Protein AF-A0A7C4GLT0-F1 (afdb_monomer_lite)

Foldseek 3Di:
DPDDPDFDKDWDQDQFKIWIDTPVCPVVGTDIFTQKKAQAPADPVRCVVVVHDRDRIDGGPCRVVRCPDPVRVVRIDRQCNPPDHDPPNPVSVVSVVVVVVVRVD

Radius of gyration: 16.28 Å; chains: 1; bounding box: 35×38×48 Å

Sequence (105 aa):
MPAQPKPVFASDFGTSFYKFGPWWMMKTGPSVIENRGYFPKISKVSAEVRGISLKEVVVGDEVSEYLESRADLSRLYYPMRNGVIGREDQRGWKIVKELVRYSLL

Secondary structure (DSSP, 8-state):
-PPPPP--EEEEE-SSEEEEEEGGGGGT--EEEES-EE-----HHHHHHHT----SSB-GGGGGGG--SHHHHTTEE-TTTTS---TT-HHHHHHHHHHHHHHH-

Structure (mmCIF, N/CA/C/O backbone):
data_AF-A0A7C4GLT0-F1
#
_entry.id   AF-A0A7C4GLT0-F1
#
loop_
_atom_site.group_PDB
_atom_site.id
_atom_site.type_symbol
_atom_site.label_atom_id
_atom_site.label_alt_id
_atom_site.label_comp_id
_atom_site.label_asym_id
_atom_site.label_entity_id
_atom_site.label_seq_id
_atom_site.pdbx_PDB_ins_code
_atom_site.Cartn_x
_atom_site.Cartn_y
_atom_site.Cartn_z
_atom_site.occupancy
_atom_site.B_iso_or_equiv
_atom_site.auth_seq_id
_atom_site.auth_comp_id
_atom_site.auth_asym_id
_atom_site.auth_atom_id
_atom_site.pdbx_PDB_model_num
ATOM 1 N N . MET A 1 1 ? 17.961 24.982 -28.860 1.00 49.84 1 MET A N 1
ATOM 2 C CA . MET A 1 1 ? 18.082 24.435 -27.490 1.00 49.84 1 MET A CA 1
ATOM 3 C C . MET A 1 1 ? 17.654 22.977 -27.542 1.00 49.84 1 MET A C 1
ATOM 5 O O . MET A 1 1 ? 16.636 22.729 -28.183 1.00 49.84 1 MET A O 1
ATOM 9 N N . PRO A 1 2 ? 18.397 22.012 -26.970 1.00 59.78 2 PRO A N 1
ATOM 10 C CA . PRO A 1 2 ? 17.879 20.652 -26.854 1.00 59.78 2 PRO A CA 1
ATOM 11 C C . PRO A 1 2 ? 16.583 20.703 -26.035 1.00 59.78 2 PRO A C 1
ATOM 13 O O . PRO A 1 2 ? 16.510 21.432 -25.045 1.00 59.78 2 PRO A O 1
ATOM 16 N N . ALA A 1 3 ? 15.543 20.007 -26.495 1.00 68.62 3 ALA A N 1
ATOM 17 C CA . ALA A 1 3 ? 14.264 19.955 -25.797 1.00 68.62 3 ALA A CA 1
ATOM 18 C C . ALA A 1 3 ? 14.493 19.481 -24.355 1.00 68.62 3 ALA A C 1
ATOM 20 O O . ALA A 1 3 ? 15.222 18.509 -24.141 1.00 68.62 3 ALA A O 1
ATOM 21 N N . GLN A 1 4 ? 13.886 20.156 -23.372 1.00 62.78 4 GLN A N 1
ATOM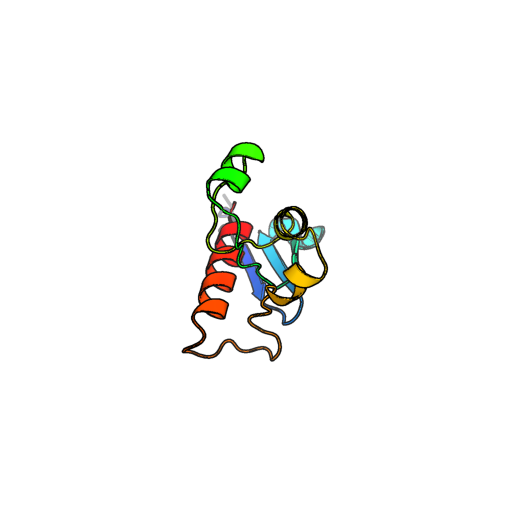 22 C CA . GLN A 1 4 ? 13.887 19.627 -22.012 1.00 62.78 4 GLN A CA 1
ATOM 23 C C . GLN A 1 4 ? 13.283 18.216 -22.048 1.00 62.78 4 GLN A C 1
ATOM 25 O O . GLN A 1 4 ? 12.218 18.030 -22.651 1.00 62.78 4 GLN A O 1
ATOM 30 N N . PRO A 1 5 ? 13.949 17.211 -21.455 1.00 67.25 5 PRO A N 1
ATOM 31 C CA . PRO A 1 5 ? 13.380 15.880 -21.375 1.00 67.25 5 PRO A CA 1
ATOM 32 C C . PRO A 1 5 ? 12.038 15.967 -20.647 1.00 67.25 5 PRO A C 1
ATOM 34 O O . PRO A 1 5 ? 11.918 16.632 -19.618 1.00 67.25 5 PRO A O 1
ATOM 37 N N . LYS A 1 6 ? 11.017 15.313 -21.208 1.00 78.12 6 LYS A N 1
ATOM 38 C CA . LYS A 1 6 ? 9.698 15.238 -20.576 1.00 78.12 6 LYS A CA 1
ATOM 39 C C . LYS A 1 6 ? 9.852 14.644 -19.170 1.00 78.12 6 LYS A C 1
ATOM 41 O O . LYS A 1 6 ? 10.657 13.724 -19.004 1.00 78.12 6 LYS A O 1
ATOM 46 N N . PRO A 1 7 ? 9.090 15.119 -18.172 1.00 84.38 7 PRO A N 1
ATOM 47 C CA . PRO A 1 7 ? 9.092 14.493 -16.860 1.00 84.38 7 PRO A CA 1
ATOM 48 C C . PRO A 1 7 ? 8.576 13.055 -17.002 1.00 84.38 7 PRO A C 1
ATOM 50 O O . PRO A 1 7 ? 7.424 12.832 -17.367 1.00 84.38 7 PRO A O 1
ATOM 53 N N . VAL A 1 8 ? 9.457 12.080 -16.767 1.00 89.81 8 VAL A N 1
ATOM 54 C CA . VAL A 1 8 ? 9.125 10.650 -16.760 1.00 89.81 8 VAL A CA 1
ATOM 55 C C . VAL A 1 8 ? 9.156 10.172 -15.319 1.00 89.81 8 VAL A C 1
ATOM 57 O O . VAL A 1 8 ? 10.163 10.347 -14.630 1.00 89.81 8 VAL A O 1
ATOM 60 N N . PHE A 1 9 ? 8.065 9.544 -14.892 1.00 92.31 9 PHE A N 1
ATOM 61 C CA . PHE A 1 9 ? 7.916 8.931 -13.582 1.00 92.31 9 PHE A CA 1
ATOM 62 C C . PHE A 1 9 ? 7.652 7.438 -13.757 1.00 92.31 9 PHE A C 1
ATOM 64 O O . PHE A 1 9 ? 6.784 7.053 -14.540 1.00 92.31 9 PHE A O 1
ATOM 71 N N . ALA A 1 10 ? 8.418 6.605 -13.060 1.00 92.88 10 ALA A N 1
ATOM 72 C CA . ALA A 1 10 ? 8.280 5.159 -13.102 1.00 92.88 10 ALA A CA 1
ATOM 73 C C . ALA A 1 10 ? 7.617 4.648 -11.821 1.00 92.88 10 ALA A C 1
ATOM 75 O O . ALA A 1 10 ? 7.794 5.209 -10.740 1.00 92.88 10 ALA A O 1
ATOM 76 N N . SER A 1 11 ? 6.859 3.568 -11.967 1.00 95.44 11 SER A N 1
ATOM 77 C CA . SER A 1 11 ? 6.067 2.951 -10.912 1.00 95.44 11 SER A CA 1
ATOM 78 C C . SER A 1 11 ? 6.035 1.442 -11.178 1.00 95.44 11 SER A C 1
ATOM 80 O O . SER A 1 11 ? 5.565 1.009 -12.230 1.00 95.44 11 SER A O 1
ATOM 82 N N . ASP A 1 12 ? 6.617 0.658 -10.271 1.00 95.88 12 ASP A N 1
ATOM 83 C CA . ASP A 1 12 ? 6.703 -0.804 -10.325 1.00 95.88 12 ASP A CA 1
ATOM 84 C C . ASP A 1 12 ? 5.924 -1.420 -9.158 1.00 95.88 12 ASP A C 1
ATOM 86 O O . ASP A 1 12 ? 6.267 -1.247 -7.984 1.00 95.88 12 ASP A O 1
ATOM 90 N N . PHE A 1 13 ? 4.891 -2.182 -9.502 1.00 96.81 13 PHE A N 1
ATOM 91 C CA . PHE A 1 13 ? 3.979 -2.841 -8.579 1.00 96.81 13 PHE A CA 1
ATOM 92 C C . PHE A 1 13 ? 4.376 -4.306 -8.356 1.00 96.81 13 PHE A C 1
ATOM 94 O O . PHE A 1 13 ? 3.678 -5.236 -8.762 1.00 96.81 13 PHE A O 1
ATOM 101 N N . GLY A 1 14 ? 5.511 -4.523 -7.692 1.00 96.69 14 GLY A N 1
ATOM 102 C CA . GLY A 1 14 ? 5.951 -5.866 -7.312 1.00 96.69 14 GLY A CA 1
ATOM 103 C C . GLY A 1 14 ? 5.056 -6.489 -6.238 1.00 96.69 14 GLY A C 1
ATOM 104 O O . GLY A 1 14 ? 4.382 -5.786 -5.494 1.00 96.69 14 GLY A O 1
ATOM 105 N N . THR A 1 15 ? 5.081 -7.813 -6.091 1.00 96.88 15 THR A N 1
ATOM 106 C CA . THR A 1 15 ? 4.223 -8.530 -5.124 1.00 96.88 15 THR A CA 1
ATOM 107 C C . THR A 1 15 ? 4.458 -8.110 -3.670 1.00 96.88 15 THR A C 1
ATOM 109 O O . THR A 1 15 ? 3.497 -7.960 -2.920 1.00 96.88 15 THR A O 1
ATOM 112 N N . SER A 1 16 ? 5.717 -7.871 -3.291 1.00 95.12 16 SER A N 1
ATOM 113 C CA . SER A 1 16 ? 6.105 -7.464 -1.930 1.00 95.12 16 SER A CA 1
ATOM 114 C C . SER A 1 16 ? 6.400 -5.975 -1.792 1.00 95.12 16 SER A C 1
ATOM 116 O O . SER A 1 16 ? 6.170 -5.402 -0.733 1.00 95.12 16 SER A O 1
ATOM 118 N N . PHE A 1 17 ? 6.918 -5.342 -2.845 1.00 97.50 17 PHE A N 1
ATOM 119 C CA . PHE A 1 17 ? 7.399 -3.963 -2.799 1.00 97.50 17 PHE A CA 1
ATOM 120 C C . PHE A 1 17 ? 6.873 -3.153 -3.972 1.00 97.50 17 PHE A C 1
ATOM 122 O O . PHE A 1 17 ? 6.944 -3.602 -5.121 1.00 97.50 17 PHE A O 1
ATOM 129 N N . TYR A 1 18 ? 6.450 -1.935 -3.655 1.00 97.56 18 TYR A N 1
ATOM 130 C CA . TYR A 1 18 ? 6.137 -0.877 -4.594 1.00 97.56 18 TYR A CA 1
ATOM 131 C C . TYR A 1 18 ? 7.353 0.044 -4.735 1.00 97.56 18 TYR A C 1
ATOM 133 O O . TYR A 1 18 ? 7.834 0.589 -3.739 1.00 97.56 18 TYR A O 1
ATOM 141 N N . LYS A 1 19 ? 7.883 0.178 -5.956 1.00 96.19 19 LYS A N 1
ATOM 142 C CA . LYS A 1 19 ? 9.058 1.014 -6.240 1.00 96.19 19 LYS A CA 1
ATOM 143 C C . LYS A 1 19 ? 8.652 2.135 -7.167 1.00 96.19 19 LYS A C 1
ATOM 145 O O . LYS A 1 19 ? 7.958 1.894 -8.152 1.00 96.19 19 LYS A O 1
ATOM 150 N N . PHE A 1 20 ? 9.095 3.347 -6.885 1.00 95.75 20 PHE A N 1
ATOM 151 C CA . PHE A 1 20 ? 8.667 4.498 -7.661 1.00 95.75 20 PHE A CA 1
ATOM 152 C C . PHE A 1 20 ? 9.708 5.606 -7.680 1.00 95.75 20 PHE A C 1
ATOM 154 O O . PHE A 1 20 ? 10.602 5.679 -6.836 1.00 95.75 20 PHE A O 1
ATOM 161 N N . GLY A 1 21 ? 9.570 6.488 -8.660 1.00 93.94 21 GLY A N 1
ATOM 162 C CA . GLY A 1 21 ? 10.315 7.730 -8.704 1.00 93.94 21 GLY A CA 1
ATOM 163 C C . GLY A 1 21 ? 10.489 8.271 -10.119 1.00 93.94 21 GLY A C 1
ATOM 164 O O . GLY A 1 21 ? 10.330 7.550 -11.110 1.00 93.94 21 GLY A O 1
ATOM 165 N N . PRO A 1 22 ? 10.841 9.554 -10.242 1.00 91.19 22 PRO A N 1
ATOM 166 C CA . PRO A 1 22 ? 11.257 10.140 -11.495 1.00 91.19 22 PRO A CA 1
ATOM 167 C C . PRO A 1 22 ? 12.535 9.504 -12.051 1.00 91.19 22 PRO A C 1
ATOM 169 O O . PRO A 1 22 ? 13.445 9.121 -11.313 1.00 91.19 22 PRO A O 1
ATOM 172 N N . TRP A 1 23 ? 12.641 9.483 -13.381 1.00 84.69 23 TRP A N 1
ATOM 173 C CA . TRP A 1 23 ? 13.780 8.922 -14.118 1.00 84.69 23 TRP A CA 1
ATOM 174 C C . TRP A 1 23 ? 15.146 9.416 -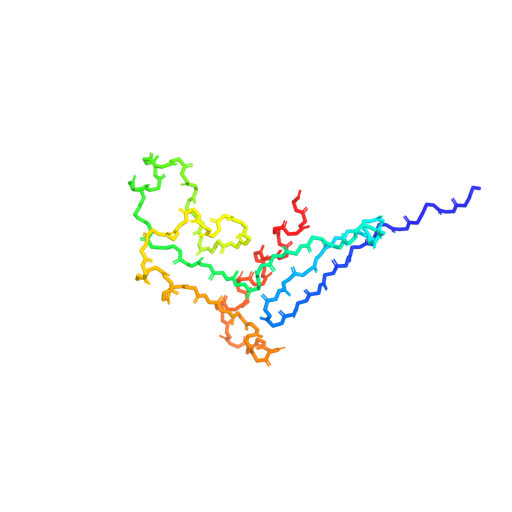13.612 1.00 84.69 23 TRP A C 1
ATOM 176 O O . TRP A 1 23 ? 16.096 8.639 -13.532 1.00 84.69 23 TRP A O 1
ATOM 186 N N . TRP A 1 24 ? 15.262 10.690 -13.224 1.00 81.88 24 TRP A N 1
ATOM 187 C CA . TRP A 1 24 ? 16.538 11.266 -12.789 1.00 81.88 24 TRP A CA 1
ATOM 188 C C . TRP A 1 24 ? 17.036 10.749 -11.427 1.00 81.88 24 TRP A C 1
ATOM 190 O O . TRP A 1 24 ? 18.234 10.851 -11.169 1.00 81.88 24 TRP A O 1
ATOM 200 N N . MET A 1 25 ? 16.175 10.148 -10.593 1.00 79.88 25 MET A N 1
ATOM 201 C CA . MET A 1 25 ? 16.577 9.496 -9.333 1.00 79.88 25 MET A CA 1
ATOM 202 C C . MET A 1 25 ? 17.053 8.048 -9.524 1.00 79.88 25 MET A C 1
ATOM 204 O O . MET A 1 25 ? 17.675 7.475 -8.637 1.00 79.88 25 MET A O 1
ATOM 208 N N . MET A 1 26 ? 16.870 7.453 -10.706 1.00 68.00 26 MET A N 1
ATOM 209 C CA . MET A 1 26 ? 17.262 6.055 -10.947 1.00 68.00 26 MET A CA 1
ATOM 210 C C . MET A 1 26 ? 18.779 5.818 -10.895 1.00 68.00 26 MET A C 1
ATOM 212 O O . MET A 1 26 ? 19.212 4.674 -10.809 1.00 68.00 26 MET A O 1
ATOM 216 N N . LYS A 1 27 ? 19.601 6.878 -10.894 1.00 76.38 27 LYS A N 1
ATOM 217 C CA . LYS A 1 27 ? 21.053 6.777 -10.661 1.00 76.38 27 LYS A CA 1
ATOM 218 C C . LYS A 1 27 ? 21.403 6.415 -9.214 1.00 76.38 27 LYS A C 1
ATOM 220 O O . LYS A 1 27 ? 22.446 5.816 -8.985 1.00 76.38 27 LYS A O 1
ATOM 225 N N . THR A 1 28 ? 20.556 6.797 -8.260 1.00 85.62 28 THR A N 1
ATOM 226 C CA . THR A 1 28 ? 20.702 6.492 -6.827 1.00 85.62 28 THR A CA 1
ATOM 227 C C . THR A 1 28 ? 19.802 5.339 -6.382 1.00 85.62 28 THR A C 1
ATOM 229 O O . THR A 1 28 ? 20.018 4.776 -5.316 1.00 85.62 28 THR A O 1
ATOM 232 N N . GLY A 1 29 ? 18.827 4.971 -7.215 1.00 88.12 29 GLY A N 1
ATOM 233 C CA . GLY A 1 29 ? 17.818 3.951 -6.941 1.00 88.12 29 GLY A CA 1
ATOM 234 C C . GLY A 1 29 ? 16.435 4.570 -6.695 1.00 88.12 29 GLY A C 1
ATOM 235 O O . GLY A 1 29 ? 16.351 5.725 -6.273 1.00 88.12 29 GLY A O 1
ATOM 236 N N . PRO A 1 30 ? 15.346 3.840 -7.000 1.00 93.00 30 PRO A N 1
ATOM 237 C CA . PRO A 1 30 ? 13.987 4.306 -6.743 1.00 93.00 30 PRO A CA 1
ATOM 238 C C . PRO A 1 30 ? 13.686 4.332 -5.241 1.00 93.00 30 PRO A C 1
ATOM 240 O O . PRO A 1 30 ? 14.305 3.607 -4.460 1.00 93.00 30 PRO A O 1
ATOM 243 N N . SER A 1 31 ? 12.665 5.091 -4.852 1.00 94.56 31 SER A N 1
ATOM 244 C CA . SER A 1 31 ? 12.035 4.917 -3.544 1.00 94.56 31 SER A CA 1
ATOM 245 C C . SER A 1 31 ? 11.362 3.548 -3.486 1.00 94.56 31 SER A C 1
ATOM 247 O O . SER A 1 31 ? 10.807 3.084 -4.486 1.00 94.56 31 SER A O 1
ATOM 249 N N . VAL A 1 32 ? 11.405 2.898 -2.323 1.00 95.56 32 VAL A N 1
ATOM 250 C CA . VAL A 1 32 ? 10.868 1.547 -2.125 1.00 95.56 32 VAL A CA 1
ATOM 251 C C . VAL A 1 32 ? 10.041 1.515 -0.851 1.00 95.56 32 VAL A C 1
ATOM 253 O O . VAL A 1 32 ? 10.554 1.826 0.218 1.00 95.56 32 VAL A O 1
ATOM 256 N N . ILE A 1 33 ? 8.785 1.089 -0.963 1.00 96.81 33 ILE A N 1
ATOM 257 C CA . ILE A 1 33 ? 7.913 0.812 0.184 1.00 96.81 33 ILE A CA 1
ATOM 258 C C . ILE A 1 33 ? 7.273 -0.567 0.043 1.00 96.81 33 ILE A C 1
ATOM 260 O O . ILE A 1 33 ? 7.228 -1.147 -1.046 1.00 96.81 33 ILE A O 1
ATOM 264 N N . GLU A 1 34 ? 6.760 -1.116 1.140 1.00 96.50 34 GLU A N 1
ATOM 265 C CA . GLU A 1 34 ? 6.013 -2.371 1.083 1.00 96.50 34 GLU A CA 1
ATOM 266 C C . GLU A 1 34 ? 4.717 -2.217 0.275 1.00 96.50 34 GLU A C 1
ATOM 268 O O . GLU A 1 34 ? 3.960 -1.260 0.442 1.00 96.50 34 GLU A O 1
ATOM 273 N N . ASN A 1 35 ? 4.424 -3.202 -0.575 1.00 97.12 35 ASN A N 1
ATOM 274 C CA . ASN A 1 35 ? 3.165 -3.292 -1.306 1.00 97.12 35 ASN A CA 1
ATOM 275 C C . ASN A 1 35 ? 2.075 -3.879 -0.403 1.00 97.12 35 ASN A C 1
ATOM 277 O O . ASN A 1 35 ? 1.631 -5.021 -0.556 1.00 97.12 35 ASN A O 1
ATOM 281 N N . ARG A 1 36 ? 1.681 -3.085 0.587 1.00 96.31 36 ARG A N 1
ATOM 282 C CA . ARG A 1 36 ? 0.620 -3.403 1.534 1.00 96.31 36 ARG A CA 1
ATOM 283 C C . ARG A 1 36 ? -0.121 -2.143 1.930 1.00 96.31 36 ARG A C 1
ATOM 285 O O . ARG A 1 36 ? 0.415 -1.040 1.859 1.00 96.31 36 ARG A O 1
ATOM 292 N N . GLY A 1 37 ? -1.340 -2.329 2.407 1.00 95.81 37 GLY A N 1
ATOM 293 C CA . GLY A 1 37 ? -2.082 -1.276 3.075 1.00 95.81 37 GLY A CA 1
ATOM 294 C C . GLY A 1 37 ? -2.698 -1.762 4.370 1.00 95.81 37 GLY A C 1
ATOM 295 O O . GLY A 1 37 ? -2.970 -2.951 4.554 1.00 95.81 37 GLY A O 1
ATOM 296 N N . TYR A 1 38 ? -2.924 -0.817 5.264 1.00 94.06 38 TYR A N 1
ATOM 297 C CA . TYR A 1 38 ? -3.576 -1.018 6.542 1.00 94.06 38 TYR A CA 1
ATOM 298 C C . TYR A 1 38 ? -4.929 -0.309 6.537 1.00 94.06 38 TYR A C 1
ATOM 300 O O . TYR A 1 38 ? -5.035 0.816 6.058 1.00 94.06 38 TYR A O 1
ATOM 308 N N . PHE A 1 39 ? -5.963 -0.972 7.057 1.00 91.38 39 PHE A N 1
ATOM 309 C CA . PHE A 1 39 ? -7.300 -0.394 7.223 1.00 91.38 39 PHE A CA 1
ATOM 310 C C . PHE A 1 39 ? -7.539 -0.116 8.712 1.00 91.38 39 PHE A C 1
ATOM 312 O O . PHE A 1 39 ? -7.876 -1.053 9.456 1.00 91.38 39 PHE A O 1
ATOM 319 N N . PRO A 1 40 ? -7.353 1.137 9.170 1.00 85.94 40 PRO A N 1
ATOM 320 C CA . PRO A 1 40 ? -7.463 1.471 10.578 1.00 85.94 40 PRO A CA 1
ATOM 321 C C . PRO A 1 40 ? -8.873 1.238 11.104 1.00 85.94 40 PRO A C 1
ATOM 323 O O . PRO A 1 40 ? -9.868 1.571 10.464 1.00 85.94 40 PRO A O 1
ATOM 326 N N . LYS A 1 41 ? -8.963 0.725 12.331 1.00 80.38 41 LYS A N 1
ATOM 327 C CA . LYS A 1 41 ? -10.191 0.786 13.133 1.00 80.38 41 LYS A CA 1
ATOM 328 C C . LYS A 1 41 ? -9.915 1.594 14.389 1.00 80.38 41 LYS A C 1
ATOM 330 O O . LYS A 1 41 ? -9.980 1.086 15.502 1.00 80.38 41 LYS A O 1
ATOM 335 N N . ILE A 1 42 ? -9.568 2.852 14.168 1.00 75.94 42 ILE A N 1
ATOM 336 C CA . ILE A 1 42 ? -9.380 3.844 15.219 1.00 75.94 42 ILE A CA 1
ATOM 337 C C . ILE A 1 42 ? -10.704 4.593 15.406 1.00 75.94 42 ILE A C 1
ATOM 339 O O . ILE A 1 42 ? -11.375 4.950 14.436 1.00 75.94 42 ILE A O 1
ATOM 343 N N . SER A 1 43 ? -11.116 4.796 16.659 1.00 78.88 43 SER A N 1
ATOM 344 C CA . SER A 1 43 ? -12.263 5.655 16.963 1.00 78.88 43 SER A CA 1
ATOM 345 C C . SER A 1 43 ? -11.906 7.119 16.691 1.00 78.88 43 SER A C 1
ATOM 347 O O . SER A 1 43 ? -10.751 7.508 16.841 1.00 78.88 43 SER A O 1
ATOM 349 N N . LYS A 1 44 ? -12.895 7.960 16.353 1.00 78.19 44 LYS A N 1
ATOM 350 C CA . LYS A 1 44 ? -12.676 9.410 16.169 1.00 78.19 44 LYS A CA 1
ATOM 351 C C . LYS A 1 44 ? -11.929 10.043 17.347 1.00 78.19 44 LYS A C 1
ATOM 353 O O . LYS A 1 44 ? -10.941 10.730 17.138 1.00 78.19 44 LYS A O 1
ATOM 358 N N . VAL A 1 45 ? -12.344 9.703 18.568 1.00 81.31 45 VAL A N 1
ATOM 359 C CA . VAL A 1 45 ? -11.714 10.173 19.812 1.00 81.31 45 VAL A CA 1
ATOM 360 C C . VAL A 1 45 ? -10.237 9.778 19.875 1.00 81.31 45 VAL A C 1
ATOM 362 O O . VAL A 1 45 ? -9.385 10.603 20.182 1.00 81.31 45 VAL A O 1
ATOM 365 N N . SER A 1 46 ? -9.905 8.526 19.551 1.00 77.94 46 SER A N 1
ATOM 366 C CA . SER A 1 46 ? -8.512 8.073 19.560 1.00 77.94 46 SER A CA 1
ATOM 367 C C . SER A 1 46 ? -7.681 8.704 18.440 1.00 77.94 46 SER A C 1
ATOM 369 O O . SER A 1 46 ? -6.481 8.879 18.627 1.00 77.94 46 SER A O 1
ATOM 371 N N . ALA A 1 47 ? -8.282 9.034 17.294 1.00 79.12 47 ALA A N 1
ATOM 372 C CA . ALA A 1 47 ? -7.604 9.761 16.221 1.00 79.12 47 ALA A CA 1
ATOM 373 C C . ALA A 1 47 ? -7.281 11.203 16.642 1.00 79.12 47 ALA A C 1
ATOM 375 O O . ALA A 1 47 ? -6.146 11.643 16.480 1.00 79.12 47 ALA A O 1
ATOM 376 N N . GLU A 1 48 ? -8.246 11.901 17.252 1.00 82.81 48 GLU A N 1
ATOM 377 C CA . GLU A 1 48 ? -8.087 13.275 17.746 1.00 82.81 48 GLU A CA 1
ATOM 378 C C . GLU A 1 48 ? -6.998 13.382 18.817 1.00 82.81 48 GLU A C 1
ATOM 380 O O . GLU A 1 48 ? -6.110 14.222 18.698 1.00 82.81 48 GLU A O 1
ATOM 385 N N . VAL A 1 49 ? -7.003 12.488 19.814 1.00 84.81 49 VAL A N 1
ATOM 386 C CA . VAL A 1 49 ? -5.985 12.465 20.884 1.00 84.81 49 VAL A CA 1
ATOM 387 C C . VAL A 1 49 ? -4.570 12.277 20.331 1.00 84.81 49 VAL A 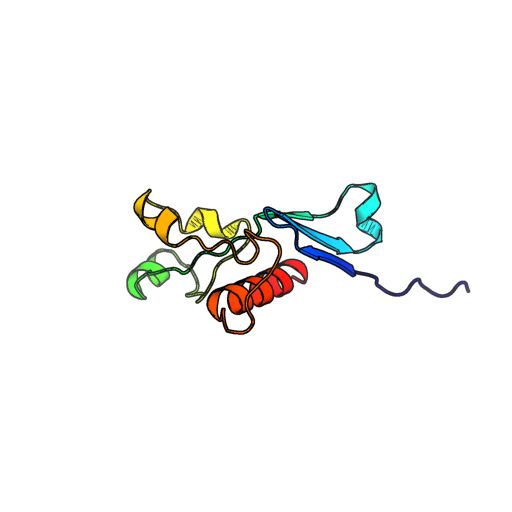C 1
ATOM 389 O O . VAL A 1 49 ? -3.613 12.801 20.895 1.00 84.81 49 VAL A O 1
ATOM 392 N N . ARG A 1 50 ? -4.427 11.539 19.226 1.00 78.69 50 ARG A N 1
ATOM 393 C CA . ARG A 1 50 ? -3.130 11.253 18.597 1.00 78.69 50 ARG A CA 1
ATOM 394 C C . ARG A 1 50 ? -2.742 12.265 17.517 1.00 78.69 50 ARG A C 1
ATOM 396 O O . ARG A 1 50 ? -1.647 12.165 16.980 1.00 78.69 50 ARG A O 1
ATOM 403 N N . GLY A 1 51 ? -3.624 13.207 17.175 1.00 80.25 51 GLY A N 1
ATOM 404 C CA . GLY A 1 51 ? -3.406 14.143 16.070 1.00 80.25 51 GLY A CA 1
ATOM 405 C C . GLY A 1 51 ? -3.369 13.473 14.691 1.00 80.25 51 GLY A C 1
ATOM 406 O O . GLY A 1 51 ? -2.786 14.019 13.758 1.00 80.25 51 GLY A O 1
ATOM 407 N N . ILE A 1 52 ? -3.973 12.289 14.550 1.00 77.75 52 ILE A N 1
ATOM 408 C CA . ILE A 1 52 ? -3.925 11.492 13.321 1.00 77.75 52 ILE A CA 1
ATOM 409 C C . ILE A 1 52 ? -5.185 11.752 12.490 1.00 77.75 52 ILE A C 1
ATOM 411 O O . ILE A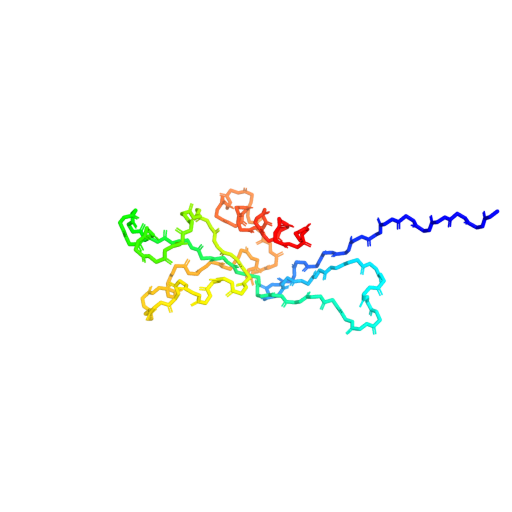 1 52 ? -6.309 11.677 12.986 1.00 77.75 52 ILE A O 1
ATOM 415 N N . SER A 1 53 ? -5.015 12.013 11.192 1.00 75.25 53 SER A N 1
ATOM 416 C CA . SER A 1 53 ? -6.151 12.101 10.265 1.00 75.25 53 SER A CA 1
ATOM 417 C C . SER A 1 53 ? -6.786 10.724 10.034 1.00 75.25 53 SER A C 1
ATOM 419 O O . SER A 1 53 ? -6.091 9.740 9.789 1.00 75.25 53 SER A O 1
ATOM 421 N N . LEU A 1 54 ? -8.119 10.639 10.089 1.00 78.19 54 LEU A N 1
ATOM 422 C CA . LEU A 1 54 ? -8.837 9.397 9.793 1.00 78.19 54 LEU A CA 1
ATOM 423 C C . LEU A 1 54 ? -8.736 9.073 8.301 1.00 78.19 54 LEU A C 1
ATOM 425 O O . LEU A 1 54 ? -9.536 9.547 7.493 1.00 78.19 54 LEU A O 1
ATOM 429 N N . LYS A 1 55 ? -7.755 8.246 7.948 1.00 85.12 55 LYS A N 1
ATOM 430 C CA . LYS A 1 55 ? -7.616 7.677 6.609 1.00 85.12 55 LYS A CA 1
ATOM 431 C C . LYS A 1 55 ? -8.351 6.342 6.538 1.00 85.12 55 LYS A C 1
ATOM 433 O O . LYS A 1 55 ? -8.266 5.517 7.445 1.00 85.12 55 LYS A O 1
ATOM 438 N N . GLU A 1 56 ? -9.072 6.120 5.441 1.00 87.56 56 GLU A N 1
ATOM 439 C CA . GLU A 1 56 ? -9.705 4.823 5.168 1.00 87.56 56 GLU A CA 1
ATOM 440 C C . GLU A 1 56 ? -8.649 3.723 4.980 1.00 87.56 56 GLU A C 1
ATOM 442 O O . GLU A 1 56 ? -8.831 2.588 5.422 1.00 87.56 56 GLU A O 1
ATOM 447 N N . VAL A 1 57 ? -7.541 4.076 4.327 1.00 93.56 57 VAL A N 1
ATOM 448 C CA . VAL A 1 57 ? -6.412 3.198 4.037 1.00 93.56 57 VAL A CA 1
ATOM 449 C C . VAL A 1 57 ? -5.109 3.957 4.270 1.00 93.56 57 VAL A C 1
ATOM 451 O O . VAL A 1 57 ? -4.994 5.127 3.914 1.00 93.56 57 VAL A O 1
ATOM 454 N N . VAL A 1 58 ? -4.141 3.285 4.884 1.00 93.56 58 VAL A N 1
ATOM 455 C CA . VAL A 1 58 ? -2.800 3.804 5.176 1.00 93.56 58 VAL A CA 1
ATOM 456 C C . VAL A 1 58 ? -1.782 2.930 4.449 1.00 93.56 58 VAL A C 1
ATOM 458 O 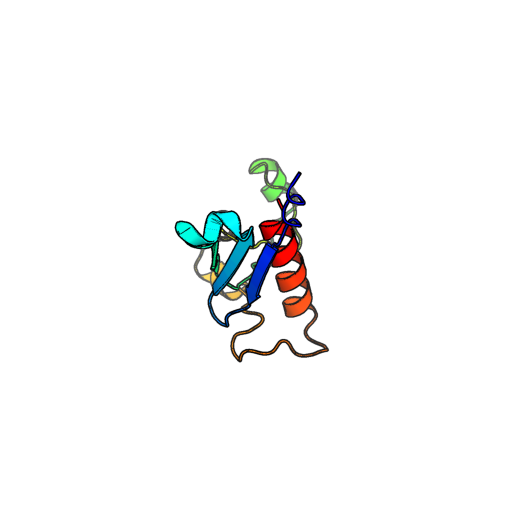O . VAL A 1 58 ? -1.915 1.704 4.448 1.00 93.56 58 VAL A O 1
ATOM 461 N N . VAL A 1 59 ? -0.784 3.546 3.820 1.00 96.06 59 VAL A N 1
ATOM 462 C CA . VAL A 1 59 ? 0.290 2.882 3.061 1.00 96.06 59 VAL A CA 1
ATOM 463 C C . VAL A 1 59 ? 1.636 3.544 3.372 1.00 96.06 59 VAL A C 1
ATOM 465 O O . VAL A 1 59 ? 1.669 4.621 3.963 1.00 96.06 59 VAL A O 1
ATOM 468 N N . GLY A 1 60 ? 2.740 2.914 2.967 1.00 95.06 60 GLY A N 1
ATOM 469 C CA . GLY A 1 60 ? 4.085 3.454 3.194 1.00 95.06 60 GLY A CA 1
ATOM 470 C C . GLY A 1 60 ? 4.502 3.437 4.666 1.00 95.06 60 GLY A C 1
ATOM 471 O O . GLY A 1 60 ? 4.013 2.619 5.451 1.00 95.06 60 GLY A O 1
ATOM 472 N N . ASP A 1 61 ? 5.414 4.337 5.026 1.00 91.19 61 ASP A N 1
ATOM 473 C CA . ASP A 1 61 ? 6.029 4.389 6.360 1.00 91.19 61 ASP A CA 1
ATOM 474 C C . ASP A 1 61 ? 5.009 4.663 7.477 1.00 91.19 61 ASP A C 1
ATOM 476 O O . ASP A 1 61 ? 5.136 4.123 8.581 1.00 91.19 61 ASP A O 1
ATOM 480 N N . GLU A 1 62 ? 3.932 5.392 7.155 1.00 88.69 62 GLU A N 1
ATOM 481 C CA . GLU A 1 62 ? 2.834 5.696 8.080 1.00 88.69 62 GLU A CA 1
ATOM 482 C C . GLU A 1 62 ? 2.158 4.434 8.629 1.00 88.69 62 GLU A C 1
ATOM 484 O O . GLU A 1 62 ? 1.596 4.471 9.715 1.00 88.69 62 GLU A O 1
ATOM 489 N N . VAL A 1 63 ? 2.213 3.289 7.932 1.00 90.06 63 VAL A N 1
ATOM 490 C CA . VAL A 1 63 ? 1.594 2.038 8.412 1.00 90.06 63 VAL A CA 1
ATOM 491 C C . VAL A 1 63 ? 2.105 1.659 9.804 1.00 90.06 63 VAL A C 1
ATOM 493 O O . VAL A 1 63 ? 1.334 1.156 10.621 1.00 90.06 63 VAL A O 1
ATOM 496 N N . SER A 1 64 ? 3.384 1.915 10.084 1.00 85.06 64 SER A N 1
ATOM 497 C CA . SER A 1 64 ? 4.014 1.580 11.364 1.00 85.06 64 SER A CA 1
ATOM 498 C C . SER A 1 64 ? 3.402 2.328 12.554 1.00 85.06 64 SER A C 1
ATOM 500 O O . SER A 1 64 ? 3.310 1.760 13.639 1.00 85.06 64 SER A O 1
ATOM 502 N N . GLU A 1 65 ? 2.883 3.539 12.339 1.00 83.56 65 GLU A N 1
ATOM 503 C CA . GLU A 1 65 ? 2.261 4.372 13.378 1.00 83.56 65 GLU A CA 1
ATOM 504 C C . GLU A 1 65 ? 0.912 3.816 13.860 1.00 83.56 65 GLU A C 1
ATOM 506 O O . GLU A 1 65 ? 0.433 4.165 14.938 1.00 83.56 65 GLU A O 1
ATOM 511 N N . TYR A 1 66 ? 0.291 2.934 13.072 1.00 81.19 66 TYR A N 1
ATOM 512 C CA . TYR A 1 66 ? -1.016 2.352 13.379 1.00 81.19 66 TYR A CA 1
ATOM 513 C C . TYR A 1 66 ? -0.944 0.911 13.904 1.00 81.19 66 TYR A C 1
ATOM 515 O O . TYR A 1 66 ? -1.978 0.347 14.278 1.00 81.19 66 TYR A O 1
ATOM 523 N N . LEU A 1 67 ? 0.238 0.288 13.897 1.00 82.56 67 LEU A N 1
ATOM 524 C CA . LEU A 1 67 ? 0.440 -1.091 14.340 1.00 82.56 67 LEU A CA 1
ATOM 525 C C . LEU A 1 67 ? 0.860 -1.119 15.814 1.00 82.56 67 LEU A C 1
ATOM 527 O O . LEU A 1 67 ? 2.045 -1.130 16.133 1.00 82.56 67 LEU A O 1
ATOM 531 N N . GLU A 1 68 ? -0.113 -1.169 16.723 1.00 78.31 68 GLU A N 1
ATOM 532 C CA . GLU A 1 68 ? 0.153 -1.164 18.172 1.00 78.31 68 GLU A CA 1
ATOM 533 C C . GLU A 1 68 ? 0.257 -2.569 18.763 1.00 78.31 68 GLU A C 1
ATOM 535 O O . GLU A 1 68 ? 0.929 -2.799 19.768 1.00 78.31 68 GLU A O 1
ATOM 540 N N . SER A 1 69 ? -0.426 -3.529 18.144 1.00 77.62 69 SER A N 1
ATOM 541 C CA . SER A 1 69 ? -0.519 -4.895 18.630 1.00 77.62 69 SER A CA 1
ATOM 542 C C . SER A 1 69 ? -0.394 -5.913 17.501 1.00 77.62 69 SER A C 1
ATOM 544 O O . SER A 1 69 ? -0.649 -5.643 16.327 1.00 77.62 69 SER A O 1
ATOM 546 N N . ARG A 1 70 ? -0.084 -7.163 17.862 1.00 75.12 70 ARG A N 1
ATOM 547 C CA . ARG A 1 70 ? -0.128 -8.286 16.909 1.00 75.12 70 ARG A CA 1
ATOM 548 C C . ARG A 1 70 ? -1.512 -8.476 16.284 1.00 75.12 70 ARG A C 1
ATOM 550 O O . ARG A 1 70 ? -1.598 -8.978 15.168 1.00 75.12 70 ARG A O 1
ATOM 557 N N . ALA A 1 71 ? -2.581 -8.083 16.979 1.00 75.81 71 ALA A N 1
ATOM 558 C CA . ALA A 1 71 ? -3.933 -8.158 16.437 1.00 75.81 71 ALA A CA 1
ATOM 559 C C . ALA A 1 71 ? -4.116 -7.209 15.240 1.00 75.81 71 ALA A C 1
ATOM 561 O O . ALA A 1 71 ? -4.860 -7.537 14.315 1.00 75.81 71 ALA A O 1
ATOM 562 N N . ASP A 1 72 ? -3.389 -6.091 15.196 1.00 79.19 72 ASP A N 1
ATOM 563 C CA . ASP A 1 72 ? -3.463 -5.124 14.098 1.00 79.19 72 ASP A CA 1
ATOM 564 C C . ASP A 1 72 ? -2.823 -5.657 12.812 1.00 79.19 72 ASP A C 1
ATOM 566 O O . ASP A 1 72 ? -3.292 -5.346 11.718 1.00 79.19 72 ASP A O 1
ATOM 570 N N . LEU A 1 73 ? -1.854 -6.576 12.913 1.00 80.38 73 LEU A N 1
ATOM 571 C CA . LEU A 1 73 ? -1.259 -7.241 11.745 1.00 80.38 73 LEU A CA 1
ATOM 572 C C . LEU A 1 73 ? -2.301 -7.987 10.899 1.00 80.38 73 LEU A C 1
ATOM 574 O O . LEU A 1 73 ? -2.156 -8.061 9.682 1.00 80.38 73 LEU A O 1
ATOM 578 N N . SER A 1 74 ? -3.382 -8.486 11.512 1.00 80.12 74 SER A N 1
ATOM 579 C CA . SER A 1 74 ? -4.483 -9.149 10.791 1.00 80.12 74 SER A CA 1
ATOM 580 C C . SER A 1 74 ? -5.236 -8.220 9.828 1.00 80.12 74 SER A C 1
ATOM 582 O O . SER A 1 74 ? -5.957 -8.683 8.944 1.00 80.12 74 SER A O 1
ATOM 584 N N . ARG A 1 75 ? -5.076 -6.900 9.988 1.00 83.88 75 ARG A N 1
ATOM 585 C CA . ARG A 1 75 ? -5.720 -5.871 9.164 1.00 83.88 75 ARG A CA 1
ATOM 586 C C . ARG A 1 75 ? -4.842 -5.410 8.003 1.00 83.88 75 ARG A C 1
ATOM 588 O O . ARG A 1 75 ? -5.343 -4.674 7.148 1.00 83.88 75 ARG A O 1
ATOM 595 N N . LEU A 1 76 ? -3.577 -5.838 7.954 1.00 91.81 76 LEU A N 1
ATOM 596 C CA . LEU A 1 76 ? -2.726 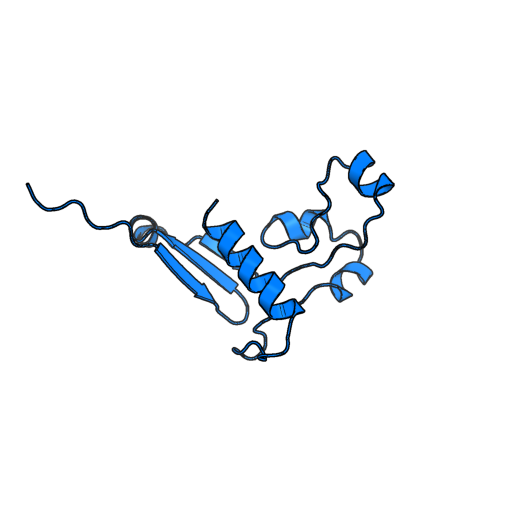-5.634 6.789 1.00 91.81 76 LEU A CA 1
ATOM 597 C C . LEU A 1 76 ? -3.279 -6.415 5.600 1.00 91.81 76 LEU A C 1
ATOM 599 O O . LEU A 1 76 ? -3.707 -7.563 5.716 1.00 91.81 76 LEU A O 1
ATOM 603 N N . TYR A 1 77 ? -3.261 -5.777 4.441 1.00 95.12 77 TYR A N 1
ATOM 604 C CA . TYR A 1 77 ? -3.728 -6.358 3.197 1.00 95.12 77 TYR A CA 1
ATOM 605 C C . TYR A 1 77 ? -2.662 -6.196 2.121 1.00 95.12 77 TYR A C 1
ATOM 607 O O . TYR A 1 77 ? -2.159 -5.096 1.898 1.00 95.12 77 TYR A O 1
ATOM 615 N N . TYR A 1 78 ? -2.344 -7.300 1.450 1.00 95.56 78 TYR A N 1
ATOM 616 C CA . TYR A 1 78 ? -1.319 -7.383 0.413 1.00 95.56 78 TYR A CA 1
ATOM 617 C C . TYR A 1 78 ? -2.015 -7.555 -0.941 1.00 95.56 78 TYR A C 1
ATOM 619 O O . TYR A 1 78 ? -2.372 -8.684 -1.299 1.00 95.56 78 TYR A O 1
ATOM 627 N N . PRO A 1 79 ? -2.264 -6.456 -1.680 1.00 96.25 79 PRO A N 1
ATOM 628 C CA . PRO A 1 79 ? -3.158 -6.460 -2.835 1.00 96.25 79 PRO A CA 1
ATOM 629 C C . PRO A 1 79 ? -2.668 -7.355 -3.972 1.00 96.25 79 PRO A C 1
ATOM 631 O O . PRO A 1 79 ? -3.474 -7.940 -4.683 1.00 96.25 79 PRO A O 1
ATOM 634 N N . MET A 1 80 ? -1.351 -7.504 -4.123 1.00 95.69 80 MET A N 1
ATOM 635 C CA . MET A 1 80 ? -0.737 -8.238 -5.230 1.00 95.69 80 MET A CA 1
ATOM 636 C C . MET A 1 80 ? 0.082 -9.432 -4.753 1.00 95.69 80 MET A C 1
ATOM 638 O O . MET A 1 80 ? 1.082 -9.779 -5.373 1.00 95.69 80 MET A O 1
ATOM 642 N N . ARG A 1 81 ? -0.339 -10.109 -3.677 1.00 92.06 81 ARG A N 1
ATOM 643 C CA . ARG A 1 81 ? 0.374 -11.297 -3.165 1.00 92.06 81 ARG A CA 1
ATOM 644 C C . ARG A 1 81 ? 0.651 -12.367 -4.236 1.00 92.06 81 ARG A C 1
ATOM 646 O O . ARG A 1 81 ? 1.673 -13.036 -4.173 1.00 92.06 81 ARG A O 1
ATOM 653 N N . ASN A 1 82 ? -0.228 -12.476 -5.238 1.00 93.06 82 ASN A N 1
ATOM 654 C CA . ASN A 1 82 ? -0.117 -13.405 -6.369 1.00 93.06 82 ASN A CA 1
ATOM 655 C C . ASN A 1 82 ? 0.167 -12.683 -7.705 1.00 93.06 82 ASN A C 1
ATOM 657 O O . ASN A 1 82 ? -0.126 -13.218 -8.768 1.00 93.06 82 ASN A O 1
ATOM 661 N N . GLY A 1 83 ? 0.654 -11.438 -7.664 1.00 95.25 83 GLY A N 1
ATOM 662 C CA . GLY A 1 83 ? 0.967 -10.627 -8.849 1.00 95.25 83 GLY A CA 1
ATOM 663 C C . GLY A 1 83 ? -0.233 -10.003 -9.567 1.00 95.25 83 GLY A C 1
ATOM 664 O O . GLY A 1 83 ? -0.042 -9.245 -10.509 1.00 95.25 83 GLY A O 1
ATOM 665 N N . VAL A 1 84 ? -1.464 -10.286 -9.131 1.00 96.62 84 VAL A N 1
ATOM 666 C CA . VAL A 1 84 ? -2.694 -9.787 -9.761 1.00 96.62 84 VAL A CA 1
ATOM 667 C C . VAL A 1 84 ? -3.674 -9.317 -8.692 1.00 96.62 84 VAL A C 1
ATOM 669 O O . VAL A 1 84 ? -3.848 -9.987 -7.674 1.00 96.62 84 VAL A O 1
ATOM 672 N N . ILE A 1 85 ? -4.342 -8.193 -8.958 1.00 97.31 85 ILE A N 1
ATOM 673 C CA . ILE A 1 85 ? -5.505 -7.727 -8.196 1.00 97.31 85 ILE A CA 1
ATOM 674 C C . ILE A 1 85 ? -6.753 -8.190 -8.935 1.00 97.31 85 ILE A C 1
ATOM 676 O O . ILE A 1 85 ? -6.933 -7.891 -10.116 1.00 97.31 85 ILE A O 1
ATOM 680 N N . GLY A 1 86 ? -7.613 -8.941 -8.249 1.00 97.00 86 GLY A N 1
ATOM 681 C CA . GLY A 1 86 ? -8.889 -9.357 -8.820 1.00 97.00 86 GLY A CA 1
ATOM 682 C C . GLY A 1 86 ? -9.746 -8.142 -9.179 1.00 97.00 86 GLY A C 1
ATOM 683 O O . GLY A 1 86 ? -9.749 -7.141 -8.467 1.00 97.00 86 GLY A O 1
ATOM 684 N N . ARG A 1 87 ? -10.517 -8.222 -10.267 1.00 96.50 87 ARG A N 1
ATOM 685 C CA . ARG A 1 87 ? -11.366 -7.103 -10.714 1.00 96.50 87 ARG A CA 1
ATOM 686 C C . ARG A 1 87 ? -12.316 -6.604 -9.617 1.00 96.50 87 ARG A C 1
ATOM 688 O O . ARG A 1 87 ? -12.444 -5.402 -9.430 1.00 96.50 87 ARG A O 1
ATOM 695 N N . GLU A 1 88 ? -12.888 -7.530 -8.852 1.00 98.00 88 GLU A N 1
ATOM 696 C CA . GLU A 1 88 ? -13.832 -7.242 -7.764 1.00 98.00 88 GLU A CA 1
ATOM 697 C C . GLU A 1 88 ? -13.153 -7.001 -6.401 1.00 98.00 88 GLU A C 1
ATOM 699 O O . GLU A 1 88 ? -13.829 -6.764 -5.400 1.00 98.00 88 GLU A O 1
ATOM 704 N N . ASP A 1 89 ? -11.816 -7.047 -6.326 1.00 97.50 89 ASP A N 1
ATOM 705 C CA . ASP A 1 89 ? -11.077 -6.787 -5.087 1.00 97.50 89 ASP A CA 1
ATOM 706 C C . ASP A 1 89 ? -11.016 -5.284 -4.779 1.00 97.50 89 ASP A C 1
ATOM 708 O O . ASP A 1 89 ? -10.020 -4.593 -5.005 1.00 97.50 89 ASP A O 1
ATOM 712 N N . GLN A 1 90 ? -12.108 -4.765 -4.223 1.00 97.00 90 GLN A N 1
ATOM 713 C CA . GLN A 1 90 ? -12.225 -3.354 -3.866 1.00 97.00 90 GLN A CA 1
ATOM 714 C C . GLN A 1 90 ? -11.154 -2.897 -2.867 1.00 97.00 90 GLN A C 1
ATOM 716 O O . GLN A 1 90 ? -10.710 -1.750 -2.932 1.00 97.00 90 GLN A O 1
ATOM 721 N N . ARG A 1 91 ? -10.730 -3.765 -1.936 1.00 96.00 91 ARG A N 1
ATOM 722 C CA . ARG A 1 91 ? -9.690 -3.422 -0.953 1.00 96.00 91 ARG A CA 1
ATOM 723 C C . ARG A 1 91 ? -8.341 -3.278 -1.641 1.00 96.00 91 ARG A C 1
ATOM 725 O O . ARG A 1 91 ? -7.641 -2.300 -1.386 1.00 96.00 91 ARG A O 1
ATOM 732 N N . GLY A 1 92 ? -8.014 -4.206 -2.537 1.00 97.19 92 GLY A N 1
ATOM 733 C CA . GLY A 1 92 ? -6.783 -4.165 -3.308 1.00 97.19 92 GLY A CA 1
ATOM 734 C C . GLY A 1 92 ? -6.687 -2.923 -4.190 1.00 97.19 92 GLY A C 1
ATOM 735 O O . GLY A 1 92 ? -5.677 -2.217 -4.154 1.00 97.19 92 GLY A O 1
ATOM 736 N N . TRP A 1 93 ? -7.771 -2.580 -4.891 1.00 97.69 93 TRP A N 1
ATOM 737 C CA . TRP A 1 93 ? -7.829 -1.367 -5.711 1.00 97.69 93 TRP A CA 1
ATOM 738 C C . TRP A 1 93 ? -7.727 -0.073 -4.895 1.00 97.69 93 TRP A C 1
ATOM 740 O O . TRP A 1 93 ? -7.056 0.866 -5.331 1.00 97.69 93 TRP A O 1
ATOM 750 N N . LYS A 1 94 ? -8.332 -0.012 -3.699 1.00 97.19 94 LYS A N 1
ATOM 751 C CA . LYS A 1 94 ? -8.172 1.133 -2.783 1.00 97.19 94 LYS A CA 1
ATOM 752 C C . LYS A 1 94 ? -6.717 1.316 -2.356 1.00 97.19 94 LYS A C 1
ATOM 754 O O . LYS A 1 94 ? -6.223 2.438 -2.382 1.00 97.19 94 LYS A O 1
ATOM 759 N N . ILE A 1 95 ? -6.028 0.223 -2.024 1.00 97.38 95 ILE A N 1
ATOM 760 C CA . ILE A 1 95 ? -4.615 0.266 -1.628 1.00 97.38 95 ILE A CA 1
ATOM 761 C C . ILE A 1 95 ? -3.739 0.755 -2.773 1.00 97.38 95 ILE A C 1
ATOM 763 O O . ILE A 1 95 ? -2.948 1.666 -2.567 1.00 97.38 95 ILE A O 1
ATOM 767 N N . VAL A 1 96 ? -3.894 0.214 -3.983 1.00 97.31 96 VAL A N 1
ATOM 768 C CA . VAL A 1 96 ? -3.082 0.659 -5.128 1.00 97.31 96 VAL A CA 1
ATOM 769 C C . VAL A 1 96 ? -3.305 2.127 -5.452 1.00 97.31 96 VAL A C 1
ATOM 771 O O . VAL A 1 96 ? -2.344 2.847 -5.709 1.00 97.31 96 VAL A O 1
ATOM 774 N N . LYS A 1 97 ? -4.552 2.601 -5.386 1.00 97.38 97 LYS A N 1
ATOM 775 C CA . LYS A 1 97 ? -4.846 4.025 -5.562 1.00 97.38 97 LYS A CA 1
ATOM 776 C C . LYS A 1 97 ? -4.101 4.888 -4.541 1.00 97.38 97 LYS A C 1
ATOM 778 O O . LYS A 1 97 ? -3.587 5.944 -4.908 1.00 97.38 97 LYS A O 1
ATOM 783 N N . GLU A 1 98 ? -4.031 4.443 -3.290 1.00 97.19 98 GLU A N 1
ATOM 784 C CA . GLU A 1 98 ? -3.317 5.170 -2.243 1.00 97.19 98 GLU A CA 1
ATOM 785 C C . GLU A 1 98 ? -1.791 5.064 -2.384 1.00 97.19 98 GLU A C 1
ATOM 787 O O . GLU A 1 98 ? -1.110 6.065 -2.199 1.00 97.19 98 GLU A O 1
ATOM 792 N N . LEU A 1 99 ? -1.244 3.919 -2.815 1.00 97.38 99 LEU A N 1
ATOM 793 C CA . LEU A 1 99 ? 0.182 3.780 -3.153 1.00 97.38 99 LEU A CA 1
ATOM 794 C C . LEU A 1 99 ? 0.595 4.763 -4.256 1.00 97.38 99 LEU A C 1
ATOM 796 O O . LEU A 1 99 ? 1.626 5.423 -4.145 1.00 97.38 99 LEU A O 1
ATOM 800 N N . VAL A 1 100 ? -0.230 4.906 -5.300 1.00 97.12 100 VAL A N 1
ATOM 801 C CA . VAL A 1 100 ? 0.031 5.876 -6.374 1.00 97.12 100 VAL A CA 1
ATOM 802 C C . VAL A 1 100 ? -0.004 7.304 -5.840 1.00 97.12 100 VAL A C 1
ATOM 804 O O . VAL A 1 100 ? 0.896 8.081 -6.149 1.00 97.12 100 VAL A O 1
ATOM 807 N N . ARG A 1 101 ? -0.996 7.656 -5.012 1.00 96.00 101 ARG A N 1
ATOM 808 C CA . ARG A 1 101 ? -1.046 8.980 -4.369 1.00 96.00 101 ARG A CA 1
ATOM 809 C C . ARG A 1 101 ? 0.199 9.244 -3.535 1.00 96.00 101 ARG A C 1
ATOM 811 O O . ARG A 1 101 ? 0.817 10.279 -3.734 1.00 96.00 101 ARG A O 1
ATOM 818 N N . TYR A 1 102 ? 0.587 8.295 -2.685 1.00 95.38 102 TYR A N 1
ATOM 819 C CA . TYR A 1 102 ? 1.790 8.385 -1.863 1.00 95.38 102 TYR A CA 1
ATOM 820 C C . TYR A 1 102 ? 3.041 8.641 -2.712 1.00 95.38 102 TYR A C 1
ATOM 822 O O . TYR A 1 102 ? 3.850 9.485 -2.361 1.00 95.38 102 TYR A O 1
ATOM 830 N N . SER A 1 103 ? 3.180 7.974 -3.864 1.00 94.94 103 SER A N 1
ATOM 831 C CA . SER A 1 103 ? 4.358 8.161 -4.723 1.00 94.94 103 SER A CA 1
ATOM 832 C C . SER A 1 103 ? 4.451 9.498 -5.455 1.00 94.94 103 SER A C 1
ATOM 834 O O . SER A 1 103 ? 5.507 9.807 -6.001 1.00 94.94 103 SER A O 1
ATOM 836 N N . LEU A 1 104 ? 3.350 10.243 -5.542 1.00 92.31 104 LEU A N 1
ATOM 837 C CA . LEU A 1 104 ? 3.278 11.505 -6.280 1.00 92.31 104 LEU A CA 1
ATOM 838 C C . LEU A 1 104 ? 3.296 12.738 -5.364 1.00 92.31 104 LEU A C 1
ATOM 840 O O . LEU A 1 104 ? 3.266 13.855 -5.883 1.00 92.31 104 LEU A O 1
ATOM 844 N N . LEU A 1 105 ? 3.295 12.529 -4.044 1.00 76.44 105 LEU A N 1
ATOM 845 C CA . LEU A 1 105 ? 3.498 13.564 -3.027 1.00 76.44 105 LEU A CA 1
ATOM 846 C C . LEU A 1 105 ? 4.991 13.884 -2.890 1.00 76.44 105 LEU A C 1
ATOM 848 O O . LEU A 1 105 ? 5.293 15.083 -2.711 1.00 76.44 105 LEU A O 1
#

pLDDT: mean 88.11, std 9.8, range [49.84, 98.0]